Protein AF-A0A2D9KQR0-F1 (afdb_monomer_lite)

Structure (mmCIF, N/CA/C/O backbone):
data_AF-A0A2D9KQR0-F1
#
_entry.id   AF-A0A2D9KQR0-F1
#
loop_
_atom_site.group_PDB
_atom_site.id
_atom_site.type_symbol
_atom_site.label_atom_id
_atom_site.label_alt_id
_atom_site.label_comp_id
_atom_site.label_asym_id
_atom_site.label_entity_id
_atom_site.label_seq_id
_atom_site.pdbx_PDB_ins_code
_atom_site.Cartn_x
_atom_site.Cartn_y
_atom_site.Cartn_z
_atom_site.occupancy
_atom_site.B_iso_or_equiv
_atom_site.auth_seq_id
_atom_site.auth_comp_id
_atom_site.auth_asym_id
_atom_site.auth_atom_id
_atom_site.pdbx_PDB_model_num
ATOM 1 N N . MET A 1 1 ? 27.430 1.573 17.278 1.00 37.66 1 MET A N 1
ATOM 2 C CA . MET A 1 1 ? 27.172 1.456 15.830 1.00 37.66 1 MET A CA 1
ATOM 3 C C . MET A 1 1 ? 25.673 1.396 15.657 1.00 37.66 1 MET A C 1
ATOM 5 O O . MET A 1 1 ? 25.050 0.533 16.257 1.00 37.66 1 MET A O 1
ATOM 9 N N . ASP A 1 2 ? 25.120 2.371 14.948 1.00 38.88 2 ASP A N 1
ATOM 10 C CA . ASP A 1 2 ? 23.692 2.461 14.655 1.00 38.88 2 ASP A CA 1
ATOM 11 C C . ASP A 1 2 ? 23.285 1.283 13.742 1.00 38.88 2 ASP A C 1
ATOM 13 O O . ASP A 1 2 ? 23.906 1.109 12.683 1.00 38.88 2 ASP A O 1
ATOM 17 N N . PRO A 1 3 ? 22.316 0.434 14.136 1.00 44.00 3 PRO A N 1
ATOM 18 C CA . PRO A 1 3 ? 21.914 -0.730 13.347 1.00 44.00 3 PRO A CA 1
ATOM 19 C C . PRO A 1 3 ? 21.213 -0.362 12.025 1.00 44.00 3 PRO A C 1
ATOM 21 O O . PRO A 1 3 ? 20.963 -1.251 11.217 1.00 44.00 3 PRO A O 1
ATOM 24 N N . SER A 1 4 ? 20.937 0.922 11.765 1.00 51.00 4 SER A N 1
ATOM 25 C CA . SER A 1 4 ? 20.216 1.387 10.570 1.00 51.00 4 SER A CA 1
ATOM 26 C C . SER A 1 4 ? 21.051 1.537 9.285 1.00 51.00 4 SER A C 1
ATOM 28 O O . SER A 1 4 ? 20.497 1.816 8.227 1.00 51.00 4 SER A O 1
ATOM 30 N N . SER A 1 5 ? 22.377 1.364 9.315 1.00 50.12 5 SER A N 1
ATOM 31 C CA . SER A 1 5 ? 23.229 1.958 8.261 1.00 50.12 5 SER A CA 1
ATOM 32 C C . SER A 1 5 ? 23.724 1.049 7.125 1.00 50.12 5 SER A C 1
ATOM 34 O O . SER A 1 5 ? 24.544 1.495 6.321 1.00 50.12 5 SER A O 1
ATOM 36 N N . LYS A 1 6 ? 23.252 -0.196 6.978 1.00 51.88 6 LYS A N 1
ATOM 37 C CA . LYS A 1 6 ? 23.625 -1.029 5.815 1.00 51.88 6 LYS A CA 1
ATOM 38 C C . LYS A 1 6 ? 22.453 -1.857 5.296 1.00 51.88 6 LYS A C 1
ATOM 40 O O . LYS A 1 6 ? 22.297 -3.017 5.661 1.00 51.88 6 LYS A O 1
ATOM 45 N N . LEU A 1 7 ? 21.679 -1.279 4.376 1.00 58.50 7 LEU A N 1
ATOM 46 C CA . LEU A 1 7 ? 20.942 -2.077 3.392 1.00 58.50 7 LEU A CA 1
ATOM 47 C C . LEU A 1 7 ? 21.945 -3.045 2.745 1.00 58.50 7 LEU A C 1
ATOM 49 O O . LEU A 1 7 ? 22.984 -2.596 2.249 1.00 58.50 7 LEU A O 1
ATOM 53 N N . SER A 1 8 ? 21.669 -4.351 2.794 1.00 72.12 8 SER A N 1
ATOM 54 C CA . SER A 1 8 ? 22.472 -5.331 2.057 1.00 72.12 8 SER A CA 1
ATOM 55 C C . SER A 1 8 ? 22.452 -4.969 0.570 1.00 72.12 8 SER A C 1
ATOM 57 O O . SER A 1 8 ? 21.474 -4.406 0.074 1.00 72.12 8 SER A O 1
AT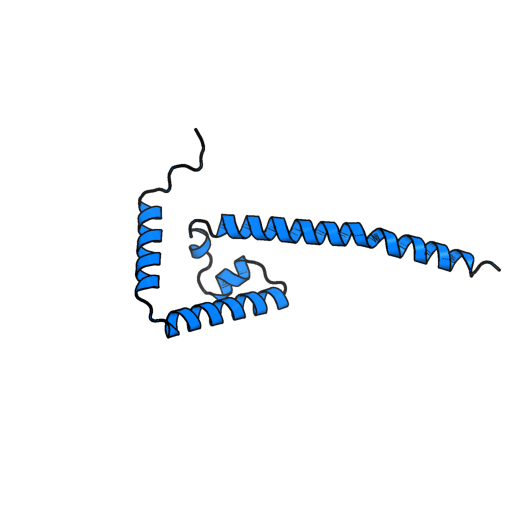OM 59 N N . ASP A 1 9 ? 23.527 -5.260 -0.157 1.00 76.44 9 ASP A N 1
ATOM 60 C CA . ASP A 1 9 ? 23.615 -4.849 -1.563 1.00 76.44 9 ASP A CA 1
ATOM 61 C C . ASP A 1 9 ? 22.513 -5.497 -2.419 1.00 76.44 9 ASP A C 1
ATOM 63 O O . ASP A 1 9 ? 21.953 -4.842 -3.292 1.00 76.44 9 ASP A O 1
ATOM 67 N N . SER A 1 10 ? 22.078 -6.713 -2.064 1.00 72.81 10 SER A N 1
ATOM 68 C CA . SER A 1 10 ? 20.901 -7.361 -2.661 1.00 72.81 10 SER A CA 1
ATOM 69 C C . SER A 1 10 ? 19.603 -6.570 -2.452 1.00 72.81 10 SER A C 1
ATOM 71 O O . SER A 1 10 ? 18.783 -6.507 -3.364 1.00 72.81 10 SER A O 1
ATOM 73 N N . HIS A 1 11 ? 19.401 -5.958 -1.280 1.00 76.69 11 HIS A N 1
ATOM 74 C CA . HIS A 1 11 ? 18.220 -5.127 -1.030 1.00 76.69 11 HIS A CA 1
ATOM 75 C C . HIS A 1 11 ? 18.264 -3.823 -1.828 1.00 76.69 11 HIS A C 1
ATOM 77 O O . HIS A 1 11 ? 17.237 -3.393 -2.346 1.00 76.69 11 HIS A O 1
ATOM 83 N N . LYS A 1 12 ? 19.441 -3.199 -1.964 1.00 78.88 12 LYS A N 1
ATOM 84 C CA . LYS A 1 12 ? 19.588 -1.988 -2.786 1.00 78.88 12 LYS A CA 1
ATOM 85 C C . LYS A 1 12 ? 19.287 -2.271 -4.256 1.00 78.88 12 LYS A C 1
ATOM 87 O O . LYS A 1 12 ? 18.560 -1.492 -4.862 1.00 78.88 12 LYS A O 1
ATOM 92 N N . CYS A 1 13 ? 19.795 -3.382 -4.800 1.00 84.31 13 CYS A N 1
ATOM 93 C CA . CYS A 1 13 ? 19.497 -3.789 -6.175 1.00 84.31 13 CYS A CA 1
ATOM 94 C C . CYS A 1 13 ? 17.991 -3.961 -6.388 1.00 84.31 13 CYS A C 1
ATOM 96 O O . CYS A 1 13 ? 17.441 -3.360 -7.302 1.00 84.31 13 CYS A O 1
ATOM 98 N N . PHE A 1 14 ? 17.307 -4.669 -5.485 1.00 84.62 14 PHE A N 1
ATOM 99 C CA . PHE A 1 14 ? 15.860 -4.866 -5.585 1.00 84.62 14 PHE A CA 1
ATOM 100 C C . PHE A 1 14 ? 15.067 -3.547 -5.591 1.00 84.62 14 PHE A C 1
ATOM 102 O O . PHE A 1 14 ? 14.126 -3.391 -6.371 1.00 84.62 14 PHE A O 1
ATOM 109 N N . VAL A 1 15 ? 15.442 -2.579 -4.744 1.00 86.62 15 VAL A N 1
ATOM 110 C CA . VAL A 1 15 ? 14.788 -1.258 -4.711 1.00 86.62 15 VAL A CA 1
ATOM 111 C C . VAL A 1 15 ? 15.007 -0.501 -6.020 1.00 86.62 15 VAL A C 1
ATOM 113 O O . VAL A 1 15 ? 14.047 0.029 -6.574 1.00 86.62 15 VAL A O 1
ATOM 116 N N . LEU A 1 16 ? 16.241 -0.464 -6.529 1.00 90.12 16 LEU A N 1
ATOM 117 C CA . LEU A 1 16 ? 16.562 0.238 -7.775 1.00 90.12 16 LEU A CA 1
ATOM 118 C C . LEU A 1 16 ? 15.844 -0.384 -8.980 1.00 90.12 16 LEU A C 1
ATOM 120 O O . LEU A 1 16 ? 15.215 0.344 -9.739 1.00 90.12 16 LEU A O 1
ATOM 124 N N . GLU A 1 17 ? 15.841 -1.715 -9.094 1.00 91.44 17 GLU A N 1
ATOM 125 C CA . GLU A 1 17 ? 15.095 -2.436 -10.138 1.00 91.44 17 GLU A CA 1
ATOM 126 C C . GLU A 1 17 ? 13.584 -2.173 -10.055 1.00 91.44 17 GLU A C 1
ATOM 128 O O . GLU A 1 17 ? 12.896 -2.110 -11.071 1.00 91.44 17 GLU A O 1
ATOM 133 N N . SER A 1 18 ? 13.041 -2.030 -8.843 1.00 91.12 18 SER A N 1
ATOM 134 C CA . SER A 1 18 ? 11.620 -1.721 -8.651 1.00 91.12 18 SER A CA 1
ATOM 135 C C . SER A 1 18 ? 11.277 -0.293 -9.086 1.00 91.12 18 SER A C 1
ATOM 137 O O . SER A 1 18 ? 10.206 -0.072 -9.649 1.00 91.12 18 SER A O 1
ATOM 139 N N . LEU A 1 19 ? 12.175 0.669 -8.844 1.00 93.38 19 LEU A N 1
ATOM 140 C CA . LEU A 1 19 ? 12.016 2.055 -9.294 1.00 93.38 19 LEU A CA 1
ATOM 141 C C . LEU A 1 19 ? 12.128 2.169 -10.814 1.00 93.38 19 LEU A C 1
ATOM 143 O O . LEU A 1 19 ? 11.307 2.842 -11.424 1.00 93.38 19 LEU A O 1
ATOM 147 N N . GLU A 1 20 ? 13.077 1.463 -11.426 1.00 96.12 20 GLU A N 1
ATOM 148 C CA . GLU A 1 20 ? 13.223 1.418 -12.884 1.00 96.12 20 GLU A CA 1
ATOM 149 C C . GLU A 1 20 ? 11.947 0.882 -13.548 1.00 96.12 20 GLU A C 1
ATOM 151 O O . GLU A 1 20 ? 11.363 1.555 -14.395 1.00 96.12 20 GLU A O 1
ATOM 156 N N . LYS A 1 21 ? 11.418 -0.250 -13.059 1.00 95.69 21 LYS A N 1
ATOM 157 C CA . LYS A 1 21 ? 10.129 -0.802 -13.518 1.00 95.69 21 LYS A CA 1
ATOM 158 C C . LYS A 1 21 ? 8.969 0.174 -13.348 1.00 95.69 21 LYS A C 1
ATOM 160 O O . LYS A 1 21 ? 8.052 0.182 -14.162 1.00 95.69 21 LYS A O 1
ATOM 165 N N . TRP A 1 22 ? 8.964 0.963 -12.274 1.00 95.81 22 TRP A N 1
ATOM 166 C CA . TRP A 1 22 ? 7.945 1.990 -12.076 1.00 95.81 22 TRP A CA 1
ATOM 167 C C . TRP A 1 22 ? 8.091 3.125 -13.090 1.00 95.81 22 TRP A C 1
ATOM 169 O O . TRP A 1 22 ? 7.093 3.575 -13.651 1.00 95.81 22 TRP A O 1
ATOM 179 N N . ASP A 1 23 ? 9.310 3.588 -13.345 1.00 97.00 23 ASP A N 1
ATOM 180 C CA . ASP A 1 23 ? 9.576 4.682 -14.275 1.00 97.00 23 ASP A CA 1
ATOM 181 C C . ASP A 1 23 ? 9.240 4.312 -15.724 1.00 97.00 23 ASP A C 1
ATOM 183 O O . ASP A 1 23 ? 8.727 5.170 -16.446 1.00 97.00 23 ASP A O 1
ATOM 187 N N . GLU A 1 24 ? 9.399 3.040 -16.100 1.00 97.69 24 GLU A N 1
ATOM 188 C CA . GLU A 1 24 ? 9.000 2.481 -17.399 1.00 97.69 24 GLU A CA 1
ATOM 189 C C . GLU A 1 24 ? 7.484 2.508 -17.662 1.00 97.69 24 GLU A C 1
ATOM 191 O O . GLU A 1 24 ? 7.062 2.474 -18.820 1.00 97.69 24 GLU A O 1
ATOM 196 N N . LEU A 1 25 ? 6.647 2.581 -16.622 1.00 97.69 25 LEU A N 1
ATOM 197 C CA . LEU A 1 25 ? 5.196 2.649 -16.797 1.00 97.69 25 LEU A CA 1
ATOM 198 C C . LEU A 1 25 ? 4.762 4.006 -17.367 1.00 97.69 25 LEU A C 1
ATOM 200 O O . LEU A 1 25 ? 5.193 5.074 -16.907 1.00 97.69 25 LEU A O 1
ATOM 204 N N . ASP A 1 26 ? 3.812 3.963 -18.302 1.00 98.00 26 ASP A N 1
ATOM 205 C CA . ASP A 1 26 ? 3.104 5.156 -18.754 1.00 98.00 26 ASP A CA 1
ATOM 206 C C . ASP A 1 26 ? 2.198 5.737 -17.653 1.00 98.00 26 ASP A C 1
ATOM 208 O O . ASP A 1 26 ? 1.945 5.131 -16.603 1.00 98.00 26 ASP A O 1
ATOM 212 N N . LEU A 1 27 ? 1.738 6.972 -17.872 1.00 97.75 27 LEU A N 1
ATOM 213 C CA . LEU A 1 27 ? 0.915 7.678 -16.893 1.00 97.75 27 LEU A CA 1
ATOM 214 C C . LEU A 1 27 ? -0.385 6.918 -16.596 1.00 97.75 27 LEU A C 1
ATOM 216 O O . LEU A 1 27 ? -0.766 6.806 -15.433 1.00 97.75 27 LEU A O 1
ATOM 220 N N . ASP A 1 28 ? -1.034 6.367 -17.620 1.00 98.25 28 ASP A N 1
ATOM 221 C CA . ASP A 1 28 ? -2.309 5.666 -17.467 1.00 98.25 28 ASP A CA 1
ATOM 222 C C . ASP A 1 28 ? -2.157 4.399 -16.614 1.00 98.25 28 ASP A C 1
ATOM 224 O O . ASP A 1 28 ? -2.959 4.169 -15.704 1.00 98.25 28 ASP A O 1
ATOM 228 N N . SER A 1 29 ? -1.087 3.625 -16.810 1.00 98.12 29 SER A N 1
ATOM 229 C CA . SER A 1 29 ? -0.779 2.445 -15.994 1.00 98.12 29 SER A CA 1
ATOM 230 C C . SER A 1 29 ? -0.469 2.824 -14.549 1.00 98.12 29 SER A C 1
ATOM 232 O O . SER A 1 29 ? -0.993 2.202 -13.621 1.00 98.12 29 SER A O 1
ATOM 234 N N . LYS A 1 30 ? 0.323 3.884 -14.331 1.00 98.12 30 LYS A N 1
ATOM 235 C CA . LYS A 1 30 ? 0.592 4.417 -12.983 1.00 98.12 30 LYS A CA 1
ATOM 236 C C . LYS A 1 30 ? -0.712 4.786 -12.275 1.00 98.12 30 LYS A C 1
ATOM 238 O O . LYS A 1 30 ? -0.932 4.379 -11.133 1.00 98.12 30 LYS A O 1
ATOM 243 N N . MET A 1 31 ? -1.604 5.498 -12.963 1.00 98.12 31 MET A N 1
ATOM 244 C CA . MET A 1 31 ? -2.907 5.891 -12.423 1.00 98.12 31 MET A CA 1
ATOM 245 C C . MET A 1 31 ? -3.801 4.682 -12.134 1.00 98.12 31 MET A C 1
ATOM 247 O O . MET A 1 31 ? -4.428 4.631 -11.074 1.00 98.12 31 MET A O 1
ATOM 251 N N . ALA A 1 32 ? -3.825 3.682 -13.018 1.00 97.69 32 ALA A N 1
ATOM 252 C CA . ALA A 1 32 ? -4.596 2.458 -12.825 1.00 97.69 32 ALA A CA 1
ATOM 253 C C . ALA A 1 32 ? -4.138 1.678 -11.581 1.00 97.69 32 ALA A C 1
ATOM 255 O O . ALA A 1 32 ? -4.974 1.277 -10.765 1.00 97.69 32 ALA A O 1
ATOM 256 N N . TYR A 1 33 ? -2.826 1.521 -11.377 1.00 95.62 33 TYR A N 1
ATOM 257 C CA . TYR A 1 33 ? -2.290 0.845 -10.192 1.00 95.62 33 TYR A CA 1
ATOM 258 C C . TYR A 1 33 ? -2.577 1.612 -8.898 1.00 95.62 33 TYR A C 1
ATOM 260 O O . TYR A 1 33 ? -3.015 1.007 -7.916 1.00 95.62 33 TYR A O 1
ATOM 268 N N . ILE A 1 34 ? -2.414 2.941 -8.894 1.00 95.75 34 ILE A N 1
ATOM 269 C CA . ILE A 1 34 ? -2.749 3.785 -7.733 1.00 95.75 34 ILE A CA 1
ATOM 270 C C . ILE A 1 34 ? -4.239 3.671 -7.392 1.00 95.75 34 ILE A C 1
ATOM 272 O O . ILE A 1 34 ? -4.603 3.526 -6.220 1.00 95.75 34 ILE A O 1
ATOM 276 N N . GLN A 1 35 ? -5.111 3.699 -8.401 1.00 96.88 35 GLN A N 1
ATOM 277 C CA . GLN A 1 35 ? -6.556 3.594 -8.217 1.00 96.88 35 GLN A CA 1
ATOM 278 C C . GLN A 1 35 ? -6.963 2.221 -7.668 1.00 96.88 35 GLN A C 1
ATOM 280 O O . GLN A 1 35 ? -7.799 2.146 -6.760 1.00 96.88 35 GLN A O 1
ATOM 285 N N . ALA A 1 36 ? -6.360 1.144 -8.179 1.00 95.12 36 ALA A N 1
ATOM 286 C CA . ALA A 1 36 ? -6.591 -0.213 -7.696 1.00 95.12 36 ALA A CA 1
ATOM 287 C C . ALA A 1 36 ? -6.156 -0.368 -6.231 1.00 95.12 36 ALA A C 1
ATOM 289 O O . ALA A 1 36 ? -6.947 -0.820 -5.400 1.00 95.12 36 ALA A O 1
ATOM 290 N N . MET A 1 37 ? -4.943 0.080 -5.891 1.00 91.81 37 MET A N 1
ATOM 291 C CA . MET A 1 37 ? -4.426 0.038 -4.520 1.00 91.81 37 MET A CA 1
ATOM 292 C C . MET A 1 37 ? -5.306 0.828 -3.552 1.00 91.81 37 MET A C 1
ATOM 294 O O . MET A 1 37 ? -5.705 0.310 -2.508 1.00 91.81 37 MET A O 1
ATOM 298 N N . SER A 1 38 ? -5.682 2.052 -3.926 1.00 91.50 38 SER A N 1
ATOM 299 C CA . SER A 1 38 ? -6.548 2.909 -3.110 1.00 91.50 38 SER A CA 1
ATOM 300 C C . SER A 1 38 ? -7.900 2.246 -2.832 1.00 91.50 38 SER A C 1
ATOM 302 O O . SER A 1 38 ? -8.375 2.233 -1.695 1.00 91.50 38 SER A O 1
ATOM 304 N N . TYR A 1 39 ? -8.510 1.637 -3.854 1.00 93.69 39 TYR A N 1
ATOM 305 C CA . TYR A 1 39 ? -9.771 0.914 -3.698 1.00 93.69 39 TYR A CA 1
ATOM 306 C C . TYR A 1 39 ? -9.636 -0.292 -2.760 1.00 93.69 39 TYR A C 1
ATOM 308 O O . TYR A 1 39 ? -10.497 -0.500 -1.901 1.00 93.69 39 TYR A O 1
ATOM 316 N N . LEU A 1 40 ? -8.567 -1.081 -2.896 1.00 92.44 40 LEU A N 1
ATOM 317 C CA . LEU A 1 40 ? -8.336 -2.266 -2.067 1.00 92.44 40 LEU A CA 1
ATOM 318 C C . LEU A 1 40 ? -8.124 -1.910 -0.596 1.00 92.44 40 LEU A C 1
ATOM 320 O O . LEU A 1 40 ? -8.733 -2.552 0.260 1.00 92.44 40 LEU A O 1
ATOM 324 N N . ILE A 1 41 ? -7.350 -0.860 -0.309 1.00 88.69 41 ILE A N 1
ATOM 325 C CA . ILE A 1 41 ? -7.141 -0.352 1.054 1.00 88.69 41 ILE A CA 1
ATOM 326 C C . ILE A 1 41 ? -8.482 0.034 1.688 1.00 88.69 41 ILE A C 1
ATOM 328 O O . ILE A 1 41 ? -8.840 -0.497 2.738 1.00 88.69 41 ILE A O 1
ATOM 332 N N . VAL A 1 42 ? -9.276 0.875 1.016 1.00 87.38 42 VAL A N 1
ATOM 333 C CA . VAL A 1 42 ? -10.584 1.321 1.533 1.00 87.38 42 VAL A CA 1
ATOM 334 C C . VAL A 1 42 ? -11.547 0.148 1.714 1.00 87.38 42 VAL A C 1
ATOM 336 O O . VAL A 1 42 ? -12.280 0.072 2.703 1.00 87.38 42 VAL A O 1
ATOM 339 N N . ARG A 1 43 ? -11.580 -0.786 0.757 1.00 89.06 43 ARG A N 1
ATOM 340 C CA . ARG A 1 43 ? -12.438 -1.976 0.836 1.00 89.06 43 ARG A CA 1
ATOM 341 C C . ARG A 1 43 ? -12.084 -2.831 2.047 1.00 89.06 43 ARG A C 1
ATOM 343 O O . ARG A 1 43 ? -12.984 -3.376 2.683 1.00 89.06 43 ARG A O 1
ATOM 350 N N . LEU A 1 44 ? -10.797 -2.972 2.330 1.00 90.50 44 LEU A N 1
ATOM 351 C CA . LEU A 1 44 ? -10.294 -3.776 3.429 1.00 90.50 44 LEU A CA 1
ATOM 352 C C . LEU A 1 44 ? -10.546 -3.112 4.784 1.00 90.50 44 LEU A C 1
ATOM 354 O O . LEU A 1 44 ? -11.045 -3.768 5.698 1.00 90.50 44 LEU A O 1
ATOM 358 N N . GLU A 1 45 ? -10.300 -1.807 4.882 1.00 84.38 45 GLU A N 1
ATOM 359 C CA . GLU A 1 45 ? -10.579 -1.015 6.080 1.00 84.38 45 GLU A CA 1
ATOM 360 C C . GLU A 1 45 ? -12.061 -1.097 6.470 1.00 84.38 45 GLU A C 1
ATOM 362 O O . GLU A 1 45 ? -12.389 -1.401 7.615 1.00 84.38 45 GLU A O 1
ATOM 367 N N . LYS A 1 46 ? -12.975 -0.960 5.497 1.00 84.19 46 LYS A N 1
ATOM 368 C CA . LYS A 1 46 ? -14.427 -1.115 5.720 1.00 84.19 46 LYS A CA 1
ATOM 369 C C . LYS A 1 46 ? -14.830 -2.487 6.259 1.00 84.19 46 LYS A C 1
ATOM 371 O O . LYS A 1 46 ? -15.891 -2.614 6.861 1.00 84.19 46 LYS A O 1
ATOM 376 N N . ARG A 1 47 ? -14.020 -3.517 6.013 1.00 90.19 47 ARG A N 1
ATOM 377 C CA . ARG A 1 47 ? -14.246 -4.887 6.496 1.00 90.19 47 ARG A CA 1
ATOM 378 C C . ARG A 1 47 ? -13.538 -5.170 7.822 1.00 90.19 47 ARG A C 1
ATOM 380 O O . ARG A 1 47 ? -13.663 -6.277 8.330 1.00 90.19 47 ARG A O 1
ATOM 387 N N . GLY A 1 48 ? -12.799 -4.202 8.367 1.00 86.25 48 GLY A N 1
ATOM 388 C CA . GLY A 1 48 ? -11.967 -4.396 9.552 1.00 86.25 48 GLY A CA 1
ATOM 389 C C . GLY A 1 48 ? -10.788 -5.344 9.317 1.00 86.25 48 GLY A C 1
ATOM 390 O O . GLY A 1 48 ? -10.328 -5.975 10.265 1.00 86.25 48 GLY A O 1
ATOM 391 N N . GLY A 1 49 ? -10.330 -5.486 8.067 1.00 87.31 49 GLY A N 1
ATOM 392 C CA . GLY A 1 49 ? -9.214 -6.365 7.727 1.00 87.31 49 GLY A CA 1
ATOM 393 C C . GLY A 1 49 ? -7.866 -5.815 8.197 1.00 87.31 49 GLY A C 1
ATOM 394 O O . GLY A 1 49 ? -7.670 -4.609 8.344 1.00 87.31 49 GLY A O 1
ATOM 395 N N . SER A 1 50 ? -6.922 -6.719 8.424 1.00 87.75 50 SER A N 1
ATOM 396 C CA . SER A 1 50 ? -5.547 -6.415 8.808 1.00 87.75 50 SER A CA 1
ATOM 397 C C . SER A 1 50 ? -4.656 -6.129 7.597 1.00 87.75 50 SER A C 1
ATOM 399 O O . SER A 1 50 ? -4.954 -6.497 6.464 1.00 87.75 50 SER A O 1
ATOM 401 N N . PHE A 1 51 ? -3.479 -5.553 7.835 1.00 86.06 51 PHE A N 1
ATOM 402 C CA . PHE A 1 51 ? -2.484 -5.364 6.777 1.00 86.06 51 PHE A CA 1
ATOM 403 C C . PHE A 1 51 ? -2.059 -6.678 6.097 1.00 86.06 51 PHE A C 1
ATOM 405 O O . PHE A 1 51 ? -1.786 -6.693 4.902 1.00 86.06 51 PHE A O 1
ATOM 412 N N . ARG A 1 52 ? -2.085 -7.810 6.812 1.00 89.81 52 ARG A N 1
ATOM 413 C CA . ARG A 1 52 ? -1.838 -9.129 6.207 1.00 89.81 52 ARG A CA 1
ATOM 414 C C . ARG A 1 52 ? -2.952 -9.537 5.249 1.00 89.81 52 ARG A C 1
ATOM 416 O O . ARG A 1 52 ? -2.660 -10.085 4.193 1.00 89.81 52 ARG A O 1
ATOM 423 N N . ASP A 1 53 ? -4.200 -9.218 5.581 1.00 91.25 53 ASP A N 1
ATOM 424 C CA . ASP A 1 53 ? -5.345 -9.477 4.704 1.00 91.25 53 ASP A CA 1
ATOM 425 C C . ASP A 1 53 ? -5.246 -8.652 3.409 1.00 91.25 53 ASP A C 1
ATOM 427 O O . ASP A 1 53 ? -5.662 -9.117 2.346 1.00 91.25 53 ASP A O 1
ATOM 431 N N . LEU A 1 54 ? -4.640 -7.456 3.466 1.00 90.94 54 LEU A N 1
ATOM 432 C CA . LEU A 1 54 ? -4.322 -6.659 2.275 1.00 90.94 54 LEU A CA 1
ATOM 433 C C . LEU A 1 54 ? -3.293 -7.367 1.395 1.00 90.94 54 LEU A C 1
ATOM 435 O O . LEU A 1 54 ? -3.547 -7.549 0.207 1.00 90.94 54 LEU A O 1
ATOM 439 N N . LEU A 1 55 ? -2.174 -7.814 1.973 1.00 92.00 55 LEU A N 1
ATOM 440 C CA . LEU A 1 55 ? -1.142 -8.549 1.232 1.00 92.00 55 LEU A CA 1
ATOM 441 C C . LEU A 1 55 ? -1.680 -9.863 0.648 1.00 92.00 55 LEU A C 1
ATOM 443 O O . LEU A 1 55 ? -1.323 -10.229 -0.468 1.00 92.00 55 LEU A O 1
ATOM 447 N N . SER A 1 56 ? -2.574 -10.547 1.368 1.00 93.38 56 SER A N 1
ATOM 448 C CA . SER A 1 56 ? -3.254 -11.743 0.866 1.00 93.38 56 SER A CA 1
ATOM 449 C C . SER A 1 56 ? -4.228 -11.424 -0.266 1.00 93.38 56 SER A C 1
ATOM 451 O O . SER A 1 56 ? -4.330 -12.209 -1.194 1.00 93.38 56 SER A O 1
ATOM 453 N N . THR A 1 57 ? -4.940 -10.294 -0.215 1.00 91.81 57 THR A N 1
ATOM 454 C CA . THR A 1 57 ? -5.858 -9.871 -1.292 1.00 91.81 57 THR A CA 1
ATOM 455 C C . THR A 1 57 ? -5.111 -9.501 -2.575 1.00 91.81 57 THR A C 1
ATOM 457 O O . THR A 1 57 ? -5.677 -9.573 -3.661 1.00 91.81 57 THR A O 1
ATOM 460 N N . LEU A 1 58 ? -3.860 -9.070 -2.438 1.00 91.06 58 LEU A N 1
ATOM 461 C CA . LEU A 1 58 ? -2.959 -8.745 -3.538 1.00 91.06 58 LEU A CA 1
ATOM 462 C C . LEU A 1 58 ? -2.189 -9.969 -4.064 1.00 91.06 58 LEU A C 1
ATOM 464 O O . LEU A 1 58 ? -1.373 -9.800 -4.961 1.00 91.06 58 LEU A O 1
ATOM 468 N N . ASP A 1 59 ? -2.415 -11.164 -3.503 1.00 93.44 59 ASP A N 1
ATOM 469 C CA . ASP A 1 59 ? -1.691 -12.404 -3.827 1.00 93.44 59 ASP A CA 1
ATOM 470 C C . ASP A 1 59 ? -0.160 -12.301 -3.664 1.00 93.44 59 ASP A C 1
ATOM 472 O O . ASP A 1 59 ? 0.607 -12.961 -4.360 1.00 93.44 59 ASP A O 1
ATOM 476 N N . VAL A 1 60 ? 0.303 -11.482 -2.711 1.00 92.56 60 VAL A N 1
ATOM 477 C CA . VAL A 1 60 ? 1.739 -11.279 -2.423 1.00 92.56 60 VAL A CA 1
ATOM 478 C C . VAL A 1 60 ? 2.143 -11.698 -1.009 1.00 92.56 60 VAL A C 1
ATOM 480 O O . VAL A 1 60 ? 3.299 -11.544 -0.622 1.00 92.56 60 VAL A O 1
ATOM 483 N N . TYR A 1 61 ? 1.214 -12.199 -0.193 1.00 91.50 61 TYR A N 1
ATOM 484 C CA . TYR A 1 61 ? 1.545 -12.757 1.120 1.00 91.50 61 TYR A CA 1
ATOM 485 C C . TYR A 1 61 ? 2.043 -14.210 0.983 1.00 91.50 61 TYR A C 1
ATOM 487 O O . TYR A 1 61 ? 1.370 -15.002 0.326 1.00 91.50 61 TYR A O 1
ATOM 495 N N . PRO A 1 62 ? 3.147 -14.609 1.651 1.00 91.00 62 PRO A N 1
ATOM 496 C CA . PRO A 1 62 ? 3.914 -13.853 2.644 1.00 91.00 62 PRO A CA 1
ATOM 497 C C . PRO A 1 62 ? 5.083 -13.038 2.075 1.00 91.00 62 PRO A C 1
ATOM 499 O O . PRO A 1 62 ? 5.694 -12.290 2.833 1.00 91.00 62 PRO A O 1
ATOM 502 N N . ASP A 1 63 ? 5.405 -13.161 0.789 1.00 89.44 63 ASP A N 1
ATOM 503 C CA . ASP A 1 63 ? 6.641 -12.632 0.192 1.00 89.44 63 ASP A CA 1
ATOM 504 C C . ASP A 1 63 ? 6.805 -11.116 0.354 1.00 89.44 63 ASP A C 1
ATOM 506 O O . ASP A 1 63 ? 7.894 -10.634 0.665 1.00 89.44 63 ASP A O 1
ATOM 510 N N . ALA A 1 64 ? 5.710 -10.356 0.274 1.00 87.50 64 ALA A N 1
ATOM 511 C CA . ALA A 1 64 ? 5.712 -8.911 0.488 1.00 87.50 64 ALA A CA 1
ATOM 512 C C . ALA A 1 64 ? 6.204 -8.491 1.885 1.00 87.50 64 ALA A C 1
ATOM 514 O O . ALA A 1 64 ? 6.650 -7.361 2.059 1.00 87.50 64 ALA A O 1
ATOM 515 N N . MET A 1 65 ? 6.203 -9.390 2.877 1.00 83.81 65 MET A N 1
ATOM 516 C CA . MET A 1 65 ? 6.803 -9.135 4.196 1.00 83.81 65 MET A CA 1
ATOM 517 C C . MET A 1 65 ? 8.314 -8.876 4.134 1.00 83.81 65 MET A C 1
ATOM 519 O O . MET A 1 65 ? 8.880 -8.366 5.099 1.00 83.81 65 MET A O 1
ATOM 523 N N . GLN A 1 66 ? 8.961 -9.244 3.027 1.00 80.56 66 GLN A N 1
ATOM 524 C CA . GLN A 1 66 ? 10.386 -9.036 2.779 1.00 80.56 66 GLN A CA 1
ATOM 525 C C . GLN A 1 66 ? 10.670 -7.703 2.069 1.00 80.56 66 GLN A C 1
ATOM 527 O O . GLN A 1 66 ? 11.831 -7.326 1.921 1.00 80.56 66 GLN A O 1
ATOM 532 N N . VAL A 1 67 ? 9.634 -6.968 1.639 1.00 84.25 67 VAL A N 1
ATOM 533 C CA . VAL A 1 67 ? 9.801 -5.653 1.011 1.00 84.25 67 VAL A CA 1
ATOM 534 C C . VAL A 1 67 ? 10.323 -4.663 2.047 1.00 84.25 67 VAL A C 1
ATOM 536 O O . VAL A 1 67 ? 9.717 -4.451 3.102 1.00 84.25 67 VAL A O 1
ATOM 539 N N . SER A 1 68 ? 11.459 -4.044 1.723 1.00 76.50 68 SER A N 1
ATOM 540 C CA . SER A 1 68 ? 12.113 -3.060 2.586 1.00 76.50 68 SER A CA 1
ATOM 541 C C . SER A 1 68 ? 11.168 -1.908 2.926 1.00 76.50 68 SER A C 1
ATOM 543 O O . SER A 1 68 ? 10.392 -1.462 2.085 1.00 76.50 68 SER A O 1
ATOM 545 N N . GLU A 1 69 ? 11.245 -1.420 4.164 1.00 80.12 69 GLU A N 1
ATOM 546 C CA . GLU A 1 69 ? 10.427 -0.330 4.722 1.00 80.12 69 GLU A CA 1
ATOM 547 C C . GLU A 1 69 ? 8.912 -0.561 4.790 1.00 80.12 69 GLU A C 1
ATOM 549 O O . GLU A 1 69 ? 8.231 0.159 5.519 1.00 80.12 69 GLU A O 1
ATOM 554 N N . LEU A 1 70 ? 8.362 -1.588 4.135 1.00 84.38 70 LEU A N 1
ATOM 555 C CA . LEU A 1 70 ? 6.922 -1.845 4.149 1.00 84.38 70 LEU A CA 1
ATOM 556 C C . LEU A 1 70 ? 6.404 -2.062 5.577 1.00 84.38 70 LEU A C 1
ATOM 558 O O . LEU A 1 70 ? 5.424 -1.444 5.996 1.00 84.38 70 LEU A O 1
ATOM 562 N N . MET A 1 71 ? 7.103 -2.893 6.353 1.00 82.38 71 MET A N 1
ATOM 563 C CA . MET A 1 71 ? 6.757 -3.140 7.754 1.00 82.38 71 MET A CA 1
ATOM 564 C C . MET A 1 71 ? 7.069 -1.954 8.665 1.00 82.38 71 MET A C 1
ATOM 566 O O . MET A 1 71 ? 6.329 -1.720 9.619 1.00 82.38 71 MET A O 1
ATOM 570 N N . THR A 1 72 ? 8.117 -1.182 8.369 1.00 82.94 72 THR A N 1
ATOM 571 C CA . THR A 1 72 ? 8.430 0.056 9.097 1.00 82.94 72 THR A CA 1
ATOM 572 C C . THR A 1 72 ? 7.273 1.042 8.974 1.00 82.94 72 THR A C 1
ATOM 574 O O . THR A 1 72 ? 6.730 1.495 9.982 1.00 82.94 72 THR A O 1
ATOM 577 N N . ILE A 1 73 ? 6.842 1.316 7.741 1.00 80.81 73 ILE A N 1
ATOM 578 C CA . ILE A 1 73 ? 5.737 2.226 7.432 1.00 80.81 73 ILE A CA 1
ATOM 579 C C . ILE A 1 73 ? 4.436 1.703 8.043 1.00 80.81 73 ILE A C 1
ATOM 581 O O . ILE A 1 73 ? 3.725 2.462 8.703 1.00 80.81 73 ILE A O 1
ATOM 585 N 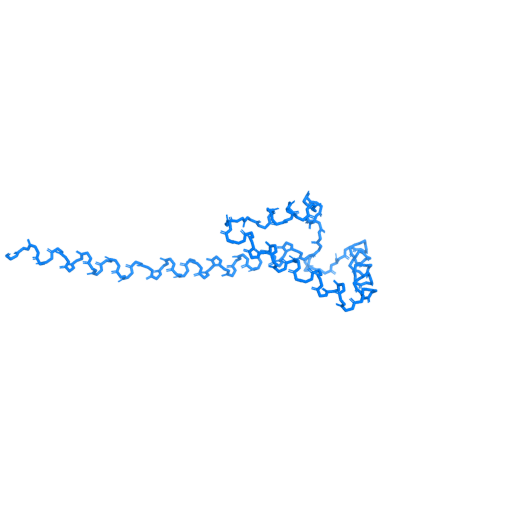N . HIS A 1 74 ? 4.148 0.404 7.894 1.00 82.69 74 HIS A N 1
ATOM 586 C CA . HIS A 1 74 ? 2.974 -0.216 8.507 1.00 82.69 74 HIS A CA 1
ATOM 587 C C . HIS A 1 74 ? 2.940 0.002 10.026 1.00 82.69 74 HIS A C 1
ATOM 589 O O . HIS A 1 74 ? 1.923 0.443 10.563 1.00 82.69 74 HIS A O 1
ATOM 595 N N . ASN A 1 75 ? 4.054 -0.254 10.715 1.00 82.50 75 ASN A N 1
ATOM 596 C CA . ASN A 1 75 ? 4.143 -0.117 12.165 1.00 82.50 75 ASN A CA 1
ATOM 597 C C . ASN A 1 75 ? 4.007 1.342 12.621 1.00 82.50 75 ASN A C 1
ATOM 599 O O . ASN A 1 75 ? 3.345 1.598 13.627 1.00 82.50 75 ASN A O 1
ATOM 603 N N . LEU A 1 76 ? 4.590 2.297 11.888 1.00 83.88 76 LEU A N 1
ATOM 604 C CA . LEU A 1 76 ? 4.460 3.728 12.181 1.00 83.88 76 LEU A CA 1
ATOM 605 C C . LEU A 1 76 ? 3.006 4.197 12.067 1.00 83.88 76 LEU A C 1
ATOM 607 O O . LEU A 1 76 ? 2.492 4.843 12.981 1.00 83.88 76 LEU A O 1
ATOM 611 N N . LEU A 1 77 ? 2.327 3.831 10.977 1.00 81.06 77 LEU A N 1
ATOM 612 C CA . LEU A 1 77 ? 0.920 4.174 10.766 1.00 81.06 77 LEU A CA 1
ATOM 613 C C . LEU A 1 77 ? 0.024 3.511 11.812 1.00 81.06 77 LEU A C 1
ATOM 615 O O . LEU A 1 77 ? -0.827 4.173 12.403 1.00 81.06 77 LEU A O 1
ATOM 619 N N . PHE A 1 78 ? 0.241 2.225 12.093 1.00 84.75 78 PHE A N 1
ATOM 620 C CA . PHE A 1 78 ? -0.508 1.515 13.124 1.00 84.75 78 PHE A CA 1
ATOM 621 C C . PHE A 1 78 ? -0.348 2.179 14.495 1.00 84.75 78 PHE A C 1
ATOM 623 O O . PHE A 1 78 ? -1.344 2.431 15.170 1.00 84.75 78 PHE A O 1
ATOM 630 N N . ALA A 1 79 ? 0.884 2.510 14.893 1.00 83.62 79 ALA A N 1
ATOM 631 C CA . ALA A 1 79 ? 1.152 3.180 16.161 1.00 83.62 79 ALA A CA 1
ATOM 632 C C . ALA A 1 79 ? 0.453 4.544 16.249 1.00 83.62 79 ALA A C 1
ATOM 634 O O . ALA A 1 79 ? -0.122 4.869 17.288 1.00 83.62 79 ALA A O 1
ATOM 635 N N . HIS A 1 80 ? 0.464 5.317 15.160 1.00 79.69 80 HIS A N 1
ATOM 636 C CA . HIS A 1 80 ? -0.219 6.604 15.079 1.00 79.69 80 HIS A CA 1
ATOM 637 C C . HIS A 1 80 ? -1.739 6.458 15.263 1.00 79.69 80 HIS A C 1
ATOM 639 O O . HIS A 1 80 ? -2.307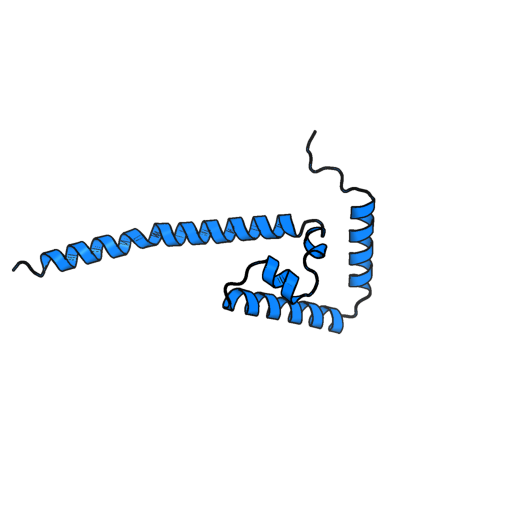 7.047 16.185 1.00 79.69 80 HIS A O 1
ATOM 645 N N . TYR A 1 81 ? -2.393 5.612 14.463 1.00 81.25 81 TYR A N 1
ATOM 646 C CA . TYR A 1 81 ? -3.844 5.419 14.545 1.00 81.25 81 TYR A CA 1
ATOM 647 C C . TYR A 1 81 ? -4.291 4.763 15.853 1.00 81.25 81 TYR A C 1
ATOM 649 O O . TYR A 1 81 ? -5.347 5.102 16.391 1.00 81.25 81 TYR A O 1
ATOM 657 N N . ASP A 1 82 ? -3.504 3.841 16.404 1.00 84.44 82 ASP A N 1
ATOM 658 C CA . ASP A 1 82 ? -3.822 3.222 17.686 1.00 84.44 82 ASP A CA 1
ATOM 659 C C . ASP A 1 82 ? -3.687 4.216 18.848 1.00 84.44 82 ASP A C 1
ATOM 661 O O . ASP A 1 82 ? -4.522 4.208 19.755 1.00 84.44 82 ASP A O 1
ATOM 665 N N . ALA A 1 83 ? -2.704 5.122 18.804 1.00 85.19 83 ALA A N 1
ATOM 666 C CA . ALA A 1 83 ? -2.598 6.217 19.765 1.00 85.19 83 ALA A CA 1
ATOM 667 C C . ALA A 1 83 ? -3.820 7.150 19.696 1.00 85.19 83 ALA A C 1
ATOM 669 O O . ALA A 1 83 ? -4.411 7.457 20.734 1.00 85.19 83 ALA A O 1
ATOM 670 N N . GLU A 1 84 ? -4.263 7.538 18.496 1.00 80.44 84 GLU A N 1
ATOM 671 C CA . GLU A 1 84 ? -5.486 8.334 18.322 1.00 80.44 84 GLU A CA 1
ATOM 672 C C . GLU A 1 84 ? -6.738 7.605 18.818 1.00 80.44 84 GLU A C 1
ATOM 674 O O . GLU A 1 84 ? -7.584 8.191 19.502 1.00 80.44 84 GLU A O 1
ATOM 679 N N . ARG A 1 85 ? -6.871 6.314 18.493 1.00 81.88 85 ARG A N 1
ATOM 680 C CA . ARG A 1 85 ? -7.990 5.480 18.940 1.00 81.88 85 ARG A CA 1
ATOM 681 C C . ARG A 1 85 ? -8.020 5.395 20.460 1.00 81.88 85 ARG A C 1
ATOM 683 O O . ARG A 1 85 ? -9.078 5.587 21.056 1.00 81.88 85 ARG A O 1
ATOM 690 N N . ARG A 1 86 ? -6.871 5.155 21.095 1.00 82.94 86 ARG A N 1
ATOM 691 C CA . ARG A 1 86 ? -6.742 5.150 22.556 1.00 82.94 86 ARG A CA 1
ATOM 692 C C . ARG A 1 86 ? -7.088 6.512 23.153 1.00 82.94 86 ARG A C 1
ATOM 694 O O . ARG A 1 86 ? -7.827 6.548 24.129 1.00 82.94 86 ARG A O 1
ATOM 701 N N . ALA A 1 87 ? -6.659 7.620 22.550 1.00 81.50 87 ALA A N 1
ATOM 702 C CA . ALA A 1 87 ? -7.024 8.963 23.006 1.00 81.50 87 ALA A CA 1
ATOM 703 C C . ALA A 1 87 ? -8.545 9.211 22.950 1.00 81.50 87 ALA A C 1
ATOM 705 O O . ALA A 1 87 ? -9.124 9.709 23.916 1.00 81.50 87 ALA A O 1
ATOM 706 N N . LYS A 1 88 ? -9.216 8.794 21.868 1.00 76.50 88 LYS A N 1
ATOM 707 C CA . LYS A 1 88 ? -10.684 8.863 21.739 1.00 76.50 88 LYS A CA 1
ATOM 708 C C . LYS A 1 88 ? -11.389 7.975 22.771 1.00 76.50 88 LYS A C 1
ATOM 710 O O . LYS A 1 88 ? -12.342 8.420 23.405 1.00 76.50 88 LYS A O 1
ATOM 715 N N . LEU A 1 89 ? -10.894 6.756 22.997 1.00 70.88 89 LEU A N 1
ATOM 716 C CA . LEU A 1 89 ? -11.416 5.842 24.022 1.00 70.88 89 LEU A CA 1
ATOM 717 C C . LEU A 1 89 ? -11.247 6.386 25.446 1.00 70.88 89 LEU A C 1
ATOM 719 O O . LEU A 1 89 ? -12.142 6.215 26.265 1.00 70.88 89 LEU A O 1
ATOM 723 N N . VAL A 1 90 ? -10.148 7.086 25.733 1.00 70.25 90 VAL A N 1
ATOM 724 C CA . VAL A 1 90 ? -9.901 7.760 27.020 1.00 70.25 90 VAL A CA 1
ATOM 725 C C . VAL A 1 90 ? -10.747 9.031 27.183 1.00 70.25 90 VAL A C 1
ATOM 727 O O . VAL A 1 90 ? -11.021 9.435 28.310 1.00 70.25 90 VAL A O 1
ATOM 730 N N . ALA A 1 91 ? -11.205 9.655 26.095 1.00 62.34 91 ALA A N 1
ATOM 731 C CA . ALA A 1 91 ? -12.114 10.804 26.143 1.00 62.34 91 ALA 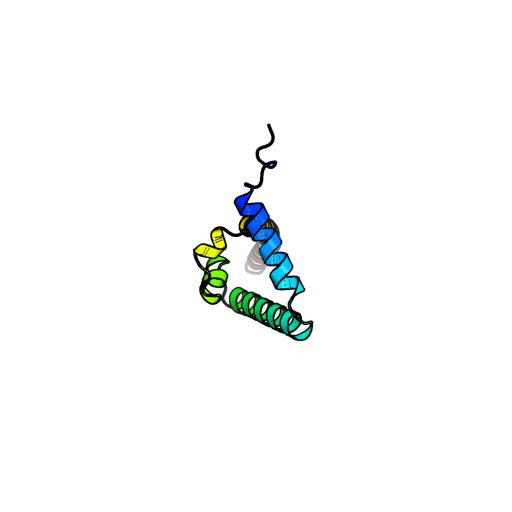A CA 1
ATOM 732 C C . ALA A 1 91 ? -13.590 10.410 26.371 1.00 62.34 91 ALA A C 1
ATOM 734 O O . ALA A 1 91 ? -14.364 11.205 26.908 1.00 62.34 91 ALA A O 1
ATOM 735 N N . LEU A 1 92 ? -13.981 9.179 26.022 1.00 58.56 92 LEU A N 1
ATOM 736 C CA . LEU A 1 92 ? -15.344 8.658 26.192 1.00 58.56 92 LEU A CA 1
ATOM 737 C C . LEU A 1 92 ? -15.860 8.536 27.655 1.00 58.56 92 LEU A C 1
ATOM 739 O O . LEU A 1 92 ? -17.065 8.719 27.847 1.00 58.56 92 LEU A O 1
ATOM 743 N N . PRO A 1 93 ? -15.057 8.333 28.726 1.00 54.81 93 PRO A N 1
ATOM 744 C CA . PRO A 1 93 ? -15.583 8.173 30.086 1.00 54.81 93 PRO A CA 1
ATOM 745 C C . PRO A 1 93 ? -15.989 9.476 30.796 1.00 54.81 93 PRO A C 1
ATOM 747 O O . PRO A 1 93 ? -16.507 9.407 31.906 1.00 54.81 93 PRO A O 1
ATOM 750 N N . LYS A 1 94 ? -15.801 10.669 30.210 1.00 51.38 94 LYS A N 1
ATOM 751 C CA . LYS A 1 94 ? -1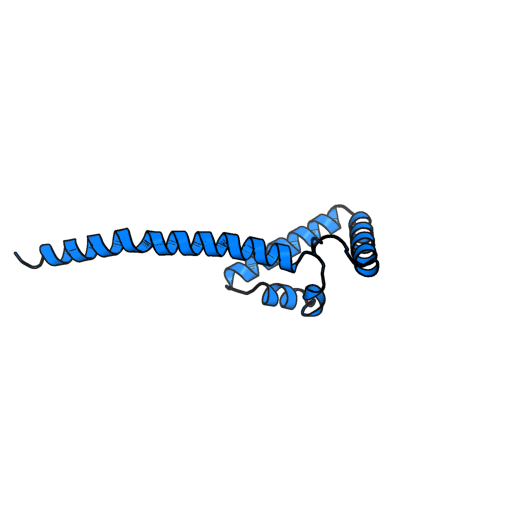6.242 11.927 30.857 1.00 51.38 94 LYS A CA 1
ATOM 752 C C . LYS A 1 94 ? -17.709 12.293 30.614 1.00 51.38 94 LYS A C 1
ATOM 754 O O . LYS A 1 94 ? -18.223 13.156 31.316 1.00 51.38 94 LYS A O 1
ATOM 759 N N . GLN A 1 95 ? -18.373 11.662 29.646 1.00 48.91 95 GLN A N 1
ATOM 760 C CA . GLN A 1 95 ? -19.769 11.960 29.291 1.00 48.91 95 GLN A CA 1
ATOM 761 C C . GLN A 1 95 ? -20.752 10.924 29.860 1.00 48.91 95 GLN A C 1
ATOM 763 O O . GLN A 1 95 ? -21.862 11.281 30.226 1.00 48.91 95 GLN A O 1
ATOM 768 N N . LEU A 1 96 ? -20.349 9.656 30.015 1.00 52.75 96 LEU A N 1
ATOM 769 C CA . LEU A 1 96 ? -21.250 8.619 30.542 1.00 52.75 96 LEU A CA 1
ATOM 770 C C . LEU A 1 96 ? -21.407 8.675 32.075 1.00 52.75 96 LEU A C 1
ATOM 772 O O . LEU A 1 96 ? -22.472 8.360 32.602 1.00 52.75 96 LEU A 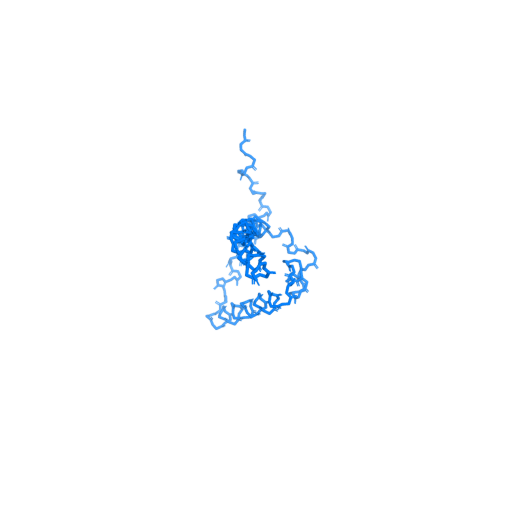O 1
ATOM 776 N N . GLY A 1 97 ? -20.363 9.105 32.797 1.00 50.78 97 GLY A N 1
ATOM 777 C CA . GLY A 1 97 ? -20.381 9.205 34.262 1.00 50.78 97 GLY A CA 1
ATOM 778 C C . GLY A 1 97 ? -21.243 10.352 34.803 1.00 50.78 97 GLY A C 1
ATOM 779 O O . GLY A 1 97 ? -21.846 10.217 35.866 1.00 50.78 97 GLY A O 1
ATOM 780 N N . THR A 1 98 ? -21.348 11.458 34.062 1.00 50.53 98 THR A N 1
ATOM 781 C CA . THR A 1 98 ? -22.176 12.628 34.408 1.00 50.53 98 THR A CA 1
ATOM 782 C C . THR A 1 98 ? -23.654 12.419 34.076 1.00 50.53 98 THR A C 1
ATOM 784 O O . THR A 1 98 ? -24.511 12.862 34.835 1.00 50.53 98 THR A O 1
ATOM 787 N N . THR A 1 99 ? -23.984 11.691 33.004 1.00 48.75 99 THR A N 1
ATOM 788 C CA . THR A 1 99 ? -25.385 11.374 32.674 1.00 48.75 99 THR A CA 1
ATOM 789 C C . THR A 1 99 ? -25.983 10.329 33.624 1.00 48.75 99 THR A C 1
ATOM 791 O O . THR A 1 99 ? -27.136 10.467 34.023 1.00 48.75 99 THR A O 1
ATOM 794 N N . LEU A 1 100 ? -25.206 9.333 34.071 1.00 50.72 100 LEU A N 1
ATOM 795 C CA . LEU A 1 100 ? -25.682 8.336 35.046 1.00 50.72 100 LEU A CA 1
ATOM 796 C C . LEU A 1 100 ? -25.974 8.939 36.430 1.00 50.72 100 LEU A C 1
ATOM 798 O O . LEU A 1 100 ? -26.944 8.539 37.067 1.00 50.72 100 LEU A O 1
ATOM 802 N N . THR A 1 101 ? -25.189 9.927 36.878 1.00 50.53 101 THR A N 1
ATOM 803 C CA . THR A 1 101 ? -25.442 10.619 38.156 1.00 50.53 101 THR A CA 1
ATOM 804 C C . THR A 1 101 ? -26.624 11.591 38.092 1.00 50.53 101 THR A C 1
ATOM 806 O O . THR A 1 101 ? -27.294 11.790 39.107 1.00 50.53 101 THR A O 1
ATOM 809 N N . ALA A 1 102 ? -26.920 12.161 36.919 1.00 51.56 102 ALA A N 1
ATOM 810 C CA . ALA A 1 102 ? -28.101 13.002 36.715 1.00 51.56 102 ALA A CA 1
ATOM 811 C C . ALA A 1 102 ? -29.408 12.185 36.747 1.00 51.56 102 ALA A C 1
ATOM 813 O O . ALA A 1 102 ? -30.350 12.569 37.431 1.00 51.56 102 ALA A O 1
ATOM 814 N N . ILE A 1 103 ? -29.440 11.009 36.108 1.00 54.03 103 ILE A N 1
ATOM 815 C CA . ILE A 1 103 ? -30.633 10.140 36.074 1.00 54.03 103 ILE A CA 1
ATOM 816 C C . ILE A 1 103 ? -30.963 9.566 37.465 1.00 54.03 103 ILE A C 1
ATOM 818 O O . ILE A 1 103 ? -32.130 9.430 37.820 1.00 54.03 103 ILE A O 1
ATOM 822 N N . SER A 1 104 ? -29.951 9.286 38.295 1.00 53.47 104 SER A N 1
ATOM 823 C CA . SER A 1 104 ? -30.164 8.808 39.669 1.00 53.47 104 SER A CA 1
ATOM 824 C C . SER A 1 104 ? -30.708 9.863 40.641 1.00 53.47 104 SER A C 1
ATOM 826 O O . SER A 1 104 ? -31.160 9.492 41.720 1.00 53.47 104 SER A O 1
ATOM 828 N N . LYS A 1 105 ? -30.654 11.160 40.299 1.00 53.72 105 LYS A N 1
ATOM 829 C CA . LYS A 1 105 ? -31.191 12.239 41.148 1.00 53.72 105 LYS A CA 1
ATOM 830 C C . LYS A 1 105 ? -32.650 12.589 40.843 1.00 53.72 105 LYS A C 1
ATOM 832 O O . LYS A 1 105 ? -33.360 12.926 41.777 1.00 53.72 105 LYS A O 1
ATOM 837 N N . ASP A 1 106 ? -33.105 12.421 39.602 1.00 52.66 106 ASP A N 1
ATOM 838 C CA . ASP A 1 106 ? -34.498 12.696 39.194 1.00 52.66 106 ASP A CA 1
ATOM 839 C C . ASP A 1 106 ? -35.484 11.556 39.510 1.00 52.66 106 ASP A C 1
ATOM 841 O O . ASP A 1 106 ? -36.684 11.696 39.308 1.00 52.66 106 ASP A O 1
ATOM 845 N N . SER A 1 107 ? -35.002 10.409 40.001 1.00 53.69 107 SER A N 1
ATOM 846 C CA . SER A 1 107 ? -35.859 9.274 40.401 1.00 53.69 107 SER A CA 1
ATOM 847 C C . SER A 1 107 ? -36.086 9.186 41.919 1.00 53.69 107 SER A C 1
ATOM 849 O O . SER A 1 107 ? -36.537 8.149 42.403 1.00 53.69 107 SER A O 1
ATOM 851 N N . ALA A 1 108 ? -35.719 10.228 42.675 1.00 53.25 108 ALA A N 1
ATOM 852 C CA . ALA A 1 108 ? -35.781 10.258 44.140 1.00 53.25 108 ALA A CA 1
ATOM 853 C C . ALA A 1 108 ? -36.585 11.445 44.720 1.00 53.25 108 ALA A C 1
ATOM 855 O O . ALA A 1 108 ? -36.454 11.715 45.915 1.00 53.25 108 ALA A O 1
ATOM 856 N N . GLU A 1 109 ? -37.412 12.120 43.911 1.00 41.38 109 GLU A N 1
ATOM 857 C CA . GLU A 1 109 ? -38.453 13.058 44.379 1.00 41.38 109 GLU A CA 1
ATOM 858 C C . GLU A 1 109 ? -39.861 12.478 44.208 1.00 41.38 109 GLU A C 1
ATOM 860 O O . GLU A 1 109 ? -40.131 11.855 43.154 1.00 41.38 109 GLU A O 1
#

Sequence (109 aa):
MDPSSKLSDSHKCFVLESLEKWDELDLDSKMAYIQAMSYLIVRLEKRGGSFRDLLSTLDVYPDAMQVSELMTIHNLLFAHYDAERRAKLVALPKQLGTTLTAISKDSAE

pLDDT: mean 78.9, std 17.01, range [37.66, 98.25]

Secondary structure (DSSP, 8-state):
--TTS---HHHHHHHHHHHHHHHTS-HHHHHHHHHHHHHHHHHHHTTT--HHHHHHHTT-TTGGGGSTTHHHHHHHHHHHHHHHHHHHHHHTHHHHHHHHHHHTTTT--

Radius of gyration: 23.02 Å; chains: 1; bounding box: 66×27×63 Å

Foldseek 3Di:
DPPPPDDDVVLVVVVVVVVVVVVPDDPVVNVVVVVVLVVLVVVQVVVVHDPQVSCVVVVNPPVCVPNPCPVVVSVVVCVVVVVVVVVVVVVVVVPVVVVVVVVVVVVPD